Protein AF-A0AAW1PAD9-F1 (afdb_monomer)

Foldseek 3Di:
DDPLVVLCVVCPLQQCDWDQDPNDTHHRVHDPVRLVVVCVVCVVVVHHDPNDDPPPPPPPDPPPPPDDPPDDPCVVCVVVVVVVVVVVVVCVVVVVVVVVVLPPQPDDDVVCVVVDDPVVSVVVSPPDDD

Organism: NCBI:txid706552

Structure (mmCIF, N/CA/C/O backbone):
data_AF-A0AAW1PAD9-F1
#
_entry.id   AF-A0AAW1PAD9-F1
#
loop_
_atom_site.group_PDB
_atom_site.id
_atom_site.type_symbol
_atom_site.label_atom_id
_atom_site.label_alt_id
_atom_site.label_comp_id
_atom_site.label_asym_id
_atom_site.label_entity_id
_atom_site.label_seq_id
_atom_site.pdbx_PDB_ins_code
_atom_site.Cartn_x
_atom_site.Cartn_y
_atom_site.Cartn_z
_atom_site.occupancy
_atom_site.B_iso_or_equiv
_atom_site.auth_seq_id
_atom_site.auth_comp_id
_atom_site.auth_asym_id
_atom_site.auth_atom_id
_atom_site.pdbx_PDB_model_num
ATOM 1 N N . MET A 1 1 ? -23.728 12.723 38.220 1.00 61.41 1 MET A N 1
ATOM 2 C CA . MET A 1 1 ? -23.429 11.388 37.644 1.00 61.41 1 MET A CA 1
ATOM 3 C C . MET A 1 1 ? -23.789 11.393 36.160 1.00 61.41 1 MET A C 1
ATOM 5 O O . MET A 1 1 ? -24.935 11.686 35.848 1.00 61.41 1 MET A O 1
ATOM 9 N N . SER A 1 2 ? -22.835 11.139 35.254 1.00 81.00 2 SER A N 1
ATOM 10 C CA . SER A 1 2 ? -23.093 11.076 33.798 1.00 81.00 2 SER A CA 1
ATOM 11 C C . SER A 1 2 ? -24.081 9.950 33.461 1.00 81.00 2 SER A C 1
ATOM 13 O O . SER A 1 2 ? -24.003 8.877 34.061 1.00 81.00 2 SER A O 1
ATOM 15 N N . SER A 1 3 ? -24.981 10.161 32.493 1.00 89.94 3 SER A N 1
ATOM 16 C CA . SER A 1 3 ? -25.965 9.155 32.051 1.00 89.94 3 SER A CA 1
ATOM 17 C C . SER A 1 3 ? -25.307 7.841 31.613 1.00 89.94 3 SER A C 1
ATOM 19 O O . SER A 1 3 ? -25.800 6.763 31.934 1.00 89.94 3 SER A O 1
ATOM 21 N N . ALA A 1 4 ? -24.137 7.920 30.973 1.00 89.31 4 ALA A N 1
ATOM 22 C CA . ALA A 1 4 ? -23.361 6.755 30.554 1.00 89.31 4 ALA A CA 1
ATOM 23 C C . ALA A 1 4 ? -22.843 5.913 31.735 1.00 89.31 4 ALA A C 1
ATOM 25 O O . ALA A 1 4 ? -22.758 4.694 31.623 1.00 89.31 4 ALA A O 1
ATOM 26 N N . ARG A 1 5 ? -22.527 6.546 32.874 1.00 90.88 5 ARG A N 1
ATOM 27 C CA . ARG A 1 5 ? -22.048 5.843 34.075 1.00 90.88 5 ARG A CA 1
ATOM 28 C C . ARG A 1 5 ? -23.176 5.038 34.723 1.00 90.88 5 ARG A C 1
ATOM 30 O O . ARG A 1 5 ? -22.980 3.873 35.029 1.00 90.88 5 ARG A O 1
ATOM 37 N N . ARG A 1 6 ? -24.381 5.617 34.788 1.00 92.94 6 ARG A N 1
ATOM 38 C CA . ARG A 1 6 ? -25.592 4.916 35.254 1.00 92.94 6 ARG A CA 1
ATOM 39 C C . ARG A 1 6 ? -25.936 3.710 34.376 1.00 92.94 6 ARG A C 1
ATOM 41 O O . ARG A 1 6 ? -26.330 2.668 34.884 1.00 92.94 6 ARG A O 1
ATOM 48 N N . LEU A 1 7 ? -25.786 3.843 33.055 1.00 92.00 7 LEU A N 1
ATOM 49 C CA . LEU A 1 7 ? -26.003 2.729 32.125 1.00 92.00 7 LEU A CA 1
ATOM 50 C C . LEU A 1 7 ? -24.986 1.602 32.330 1.00 92.00 7 LEU A C 1
ATOM 52 O O . LEU A 1 7 ? -25.373 0.439 32.282 1.00 92.00 7 LEU A O 1
ATOM 56 N N . LEU A 1 8 ? -23.721 1.937 32.593 1.00 91.69 8 LEU A N 1
ATOM 57 C CA . LEU A 1 8 ? -22.687 0.957 32.932 1.00 91.69 8 LEU A CA 1
ATOM 58 C C . LEU A 1 8 ? -22.951 0.271 34.270 1.00 91.69 8 LEU A C 1
ATOM 60 O O . LEU A 1 8 ? -22.828 -0.940 34.348 1.00 91.69 8 LEU A O 1
ATOM 64 N N . GLU A 1 9 ? -23.363 1.008 35.297 1.00 91.06 9 GLU A N 1
ATOM 65 C CA . GLU A 1 9 ? -23.708 0.424 36.601 1.00 91.06 9 GLU A CA 1
ATOM 66 C C . GLU A 1 9 ? -24.910 -0.529 36.499 1.00 91.06 9 GLU A C 1
ATOM 68 O O . GLU A 1 9 ? -24.930 -1.568 37.149 1.00 91.06 9 GLU A O 1
ATOM 73 N N . ARG A 1 10 ? -25.891 -0.215 35.641 1.00 93.56 10 ARG A N 1
ATOM 74 C CA . ARG A 1 10 ? -27.096 -1.038 35.457 1.00 93.56 10 ARG A CA 1
ATOM 75 C C . ARG A 1 10 ? -26.877 -2.268 34.575 1.00 93.56 10 ARG A C 1
ATOM 77 O O . ARG A 1 10 ? -27.400 -3.333 34.876 1.00 93.56 10 ARG A O 1
ATOM 84 N N . LEU A 1 11 ? -26.216 -2.094 33.432 1.00 91.75 11 LEU A N 1
ATOM 85 C CA . LEU A 1 11 ? -26.093 -3.130 32.395 1.00 91.75 11 LEU A CA 1
ATOM 86 C C . LEU A 1 11 ? -24.719 -3.818 32.413 1.00 91.75 11 LEU A C 1
ATOM 88 O O . LEU A 1 11 ? -24.503 -4.793 31.693 1.00 91.75 11 LEU A O 1
ATOM 92 N N . GLY A 1 12 ? -23.776 -3.307 33.203 1.00 92.12 12 GLY A N 1
ATOM 93 C CA . GLY A 1 12 ? -22.420 -3.825 33.315 1.00 92.12 12 GLY A CA 1
ATOM 94 C C . GLY A 1 12 ? -21.713 -3.897 31.963 1.00 92.12 12 GLY A C 1
ATOM 95 O O . GLY A 1 12 ? -21.779 -2.986 31.132 1.00 92.12 12 GLY A O 1
ATOM 96 N N . LYS A 1 13 ? -21.067 -5.039 31.718 1.00 90.44 13 LYS A N 1
ATOM 97 C CA . LYS A 1 13 ? -20.325 -5.328 30.485 1.00 90.44 13 LYS A CA 1
ATOM 98 C C . LYS A 1 13 ? -21.208 -5.314 29.229 1.00 90.44 13 LYS A C 1
ATOM 100 O O . LYS A 1 13 ? -20.744 -4.897 28.169 1.00 90.44 13 LYS A O 1
ATOM 105 N N . ALA A 1 14 ? -22.488 -5.681 29.345 1.00 91.81 14 ALA A N 1
ATOM 106 C CA . ALA A 1 14 ? -23.421 -5.676 28.217 1.00 91.81 14 ALA A CA 1
ATOM 107 C C . ALA A 1 14 ? -23.659 -4.261 27.660 1.00 91.81 14 ALA A C 1
ATOM 109 O O . ALA A 1 14 ? -23.980 -4.106 26.486 1.00 91.81 14 ALA A O 1
ATOM 110 N N . ALA A 1 15 ? -23.430 -3.212 28.462 1.00 93.19 15 ALA A N 1
ATOM 111 C CA . ALA A 1 15 ? -23.513 -1.828 27.996 1.00 93.19 15 ALA A CA 1
ATOM 112 C C . ALA A 1 15 ? -22.474 -1.491 26.911 1.00 93.19 15 ALA A C 1
ATOM 114 O O . ALA A 1 15 ? -22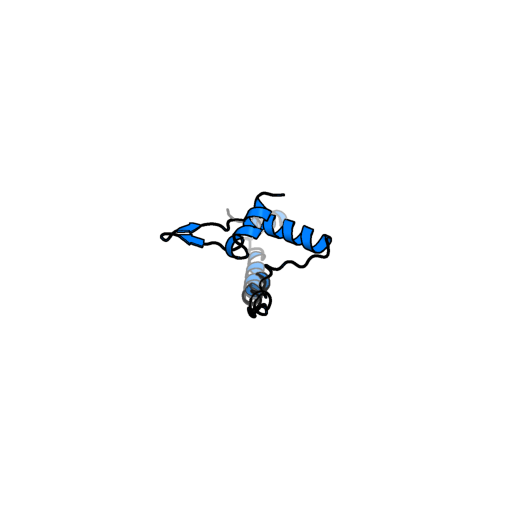.678 -0.546 26.147 1.00 93.19 15 ALA A O 1
ATOM 115 N N . LEU A 1 16 ? -21.356 -2.226 26.879 1.00 93.00 16 LEU A N 1
ATOM 116 C CA . LEU A 1 16 ? -20.207 -1.986 26.002 1.00 93.00 16 LEU A CA 1
ATOM 117 C C . LEU A 1 16 ? -20.226 -2.839 24.731 1.00 93.00 16 LEU A C 1
ATOM 119 O O . LEU A 1 16 ? -19.481 -2.547 23.796 1.00 93.00 16 LEU A O 1
ATOM 123 N N . GLN A 1 17 ? -21.067 -3.872 24.685 1.00 92.31 17 GLN A N 1
ATOM 124 C CA . GLN A 1 17 ? -21.155 -4.798 23.562 1.00 92.31 17 GLN A CA 1
ATOM 125 C C . GLN A 1 17 ? -22.397 -4.495 22.704 1.00 92.31 17 GLN A C 1
ATOM 127 O O . GLN A 1 17 ? -23.429 -4.074 23.231 1.00 92.31 17 GLN A O 1
ATOM 132 N N . PRO A 1 18 ? -22.321 -4.660 21.371 1.00 94.88 18 PRO A N 1
ATOM 133 C CA . PRO A 1 18 ? -23.503 -4.603 20.520 1.00 94.88 18 PRO A CA 1
ATOM 134 C C . PRO A 1 18 ? -24.428 -5.792 20.812 1.00 94.88 18 PRO A C 1
ATOM 136 O O . PRO A 1 18 ? -23.961 -6.886 21.125 1.00 94.88 18 PRO A O 1
ATOM 139 N N . SER A 1 19 ? -25.737 -5.589 20.677 1.00 94.19 19 SER A N 1
ATOM 140 C CA . SER A 1 19 ? -26.745 -6.629 20.908 1.00 94.19 19 SER A CA 1
ATOM 141 C C . SER A 1 19 ? -27.539 -6.919 19.638 1.00 94.19 19 SER A C 1
ATOM 143 O O . SER A 1 19 ? -27.849 -6.011 18.868 1.00 94.19 19 SER A O 1
ATOM 145 N N . CYS A 1 20 ? -27.873 -8.188 19.403 1.00 96.25 20 CYS A N 1
ATOM 146 C CA . CYS A 1 20 ? -28.747 -8.595 18.306 1.00 96.25 20 CYS A CA 1
ATOM 147 C C . CYS A 1 20 ? -30.171 -8.781 18.843 1.00 96.25 20 CYS A C 1
ATOM 149 O O . CYS A 1 20 ? -30.383 -9.580 19.753 1.00 96.25 20 CYS A O 1
ATOM 151 N N . ILE A 1 21 ? -31.140 -8.028 18.315 1.00 93.69 21 ILE A N 1
ATOM 152 C CA . ILE A 1 21 ? -32.547 -8.081 18.737 1.00 93.69 21 ILE A CA 1
ATOM 153 C C . ILE A 1 21 ? -33.413 -8.194 17.484 1.00 93.69 21 ILE A C 1
ATOM 155 O O . ILE A 1 21 ? -33.434 -7.277 16.664 1.00 93.69 21 ILE A O 1
ATOM 159 N N . GLY A 1 22 ? -34.114 -9.321 17.326 1.00 93.19 22 GLY A N 1
ATOM 160 C CA . GLY A 1 22 ? -35.009 -9.552 16.186 1.00 93.19 22 GLY A CA 1
ATOM 161 C C . GLY A 1 22 ? -34.296 -9.549 14.829 1.00 93.19 22 GLY A C 1
ATOM 162 O O . GLY A 1 22 ? -34.828 -9.015 13.865 1.00 93.19 22 GLY A O 1
ATOM 163 N N . GLY A 1 23 ? -33.064 -10.065 14.766 1.00 95.69 23 GLY A N 1
ATOM 164 C CA . GLY A 1 23 ? -32.254 -10.096 13.540 1.00 95.69 23 GLY A CA 1
ATOM 165 C C . GLY A 1 23 ? -31.514 -8.792 13.219 1.00 95.69 23 GLY A C 1
ATOM 166 O O . GLY A 1 23 ? -30.691 -8.769 12.307 1.00 95.69 23 GLY A O 1
ATOM 167 N N . PHE A 1 24 ? -31.738 -7.721 13.987 1.00 95.12 24 PHE A N 1
ATOM 168 C CA . PHE A 1 24 ? -31.034 -6.453 13.817 1.00 95.12 24 PHE A CA 1
ATOM 169 C C . PHE A 1 24 ? -29.959 -6.258 14.882 1.00 95.12 24 PHE A C 1
ATOM 171 O O . PHE A 1 24 ? -30.207 -6.385 16.084 1.00 95.12 24 PHE A O 1
ATOM 178 N N . TRP A 1 25 ? -28.769 -5.862 14.437 1.00 96.12 25 TRP A N 1
ATOM 179 C CA . TRP A 1 25 ? -27.672 -5.483 15.319 1.00 96.12 25 TRP A CA 1
ATOM 180 C C . TRP A 1 25 ? -27.844 -4.046 15.800 1.00 96.12 25 TRP A C 1
ATOM 182 O O . TRP A 1 25 ? -27.764 -3.088 15.029 1.00 96.12 25 TRP A O 1
ATOM 192 N N . ARG A 1 26 ? -28.055 -3.888 17.103 1.00 95.25 26 ARG A N 1
ATOM 193 C CA . ARG A 1 26 ? -28.040 -2.597 17.778 1.00 95.25 26 ARG A CA 1
ATOM 194 C C . ARG A 1 26 ? -26.632 -2.270 18.252 1.00 95.25 26 ARG A C 1
ATOM 196 O O . ARG A 1 26 ? -25.855 -3.134 18.659 1.00 95.25 26 ARG A O 1
ATOM 203 N N . LYS A 1 27 ? -26.313 -0.978 18.214 1.00 95.25 27 LYS A N 1
ATOM 204 C CA . LYS A 1 27 ? -25.074 -0.442 18.784 1.00 95.25 27 LYS A CA 1
ATOM 205 C C . LYS A 1 27 ? -25.074 -0.646 20.302 1.00 95.25 27 LYS A C 1
ATOM 207 O O . LYS A 1 27 ? -26.135 -0.703 20.920 1.00 95.25 27 LYS A O 1
ATOM 212 N N . ALA A 1 28 ? -23.880 -0.701 20.886 1.00 95.62 28 ALA A N 1
ATOM 213 C CA . ALA A 1 28 ? -23.703 -0.728 22.333 1.00 95.62 28 ALA A CA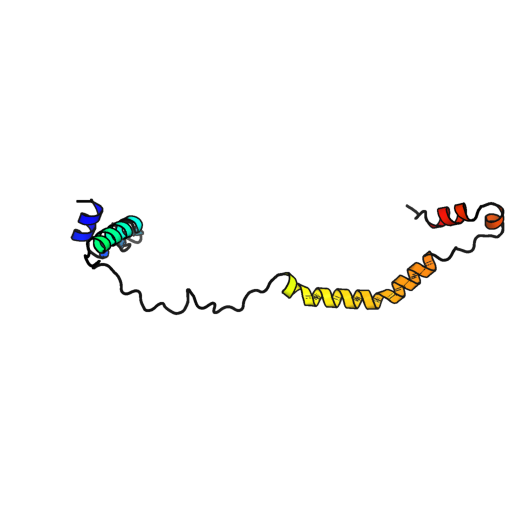 1
ATOM 214 C C . ALA A 1 28 ? -24.416 0.460 23.006 1.00 95.62 28 ALA A C 1
ATOM 216 O O . ALA A 1 28 ? -24.445 1.567 22.457 1.00 95.62 28 ALA A O 1
ATOM 217 N N . ALA A 1 29 ? -24.964 0.235 24.203 1.00 94.88 29 ALA A N 1
ATOM 218 C CA . ALA A 1 29 ? -25.680 1.262 24.959 1.00 94.88 29 ALA A CA 1
ATOM 219 C C . ALA A 1 29 ? -24.776 2.455 25.315 1.00 94.88 29 ALA A C 1
ATOM 221 O O . ALA A 1 29 ? -25.223 3.602 25.334 1.00 94.88 29 ALA A O 1
ATOM 222 N N . VAL A 1 30 ? -23.488 2.196 25.561 1.00 94.56 30 VAL A N 1
ATOM 223 C CA . VAL A 1 30 ? -22.466 3.223 25.765 1.00 94.56 30 VAL A CA 1
ATOM 224 C C . VAL A 1 30 ? -21.507 3.221 24.583 1.00 94.56 30 VAL A C 1
ATOM 226 O O . VAL A 1 30 ? -20.895 2.210 24.249 1.00 94.56 30 VAL A O 1
ATOM 229 N N . SER A 1 31 ? -21.343 4.386 23.950 1.00 94.50 31 SER A N 1
ATOM 230 C CA . SER A 1 31 ? -20.412 4.516 22.826 1.00 94.50 31 SER A CA 1
ATOM 231 C C . SER A 1 31 ? -18.960 4.214 23.246 1.00 94.50 31 SER A C 1
ATOM 233 O O . SER A 1 31 ? -18.548 4.598 24.349 1.00 94.50 31 SER A O 1
ATOM 235 N N . PRO A 1 32 ? -18.128 3.640 22.354 1.00 92.06 32 PRO A N 1
ATOM 236 C CA . PRO A 1 32 ? -16.726 3.332 22.659 1.00 92.06 32 PRO A CA 1
ATOM 237 C C . PRO A 1 32 ? -15.907 4.549 23.112 1.00 92.06 32 PRO A C 1
ATOM 239 O O . PRO A 1 32 ? -15.032 4.447 23.975 1.00 92.06 32 PRO A O 1
ATOM 242 N N . ARG A 1 33 ? -16.214 5.735 22.565 1.00 94.06 33 ARG A N 1
ATOM 243 C CA . ARG A 1 33 ? -15.577 7.003 22.949 1.00 94.06 33 ARG A CA 1
ATOM 244 C C . ARG A 1 33 ? -15.892 7.377 24.398 1.00 94.06 33 ARG A C 1
ATOM 246 O O . ARG A 1 33 ? -14.984 7.761 25.134 1.00 94.06 33 ARG A O 1
ATOM 253 N N . LEU A 1 34 ? -17.158 7.269 24.811 1.00 94.56 34 LEU A N 1
ATOM 254 C CA . LEU A 1 34 ? -17.567 7.570 26.187 1.00 94.56 34 LEU A CA 1
ATOM 255 C C . LEU A 1 34 ? -17.008 6.543 27.172 1.00 94.56 34 LEU A C 1
ATOM 257 O O . LEU A 1 34 ? -16.482 6.941 28.207 1.00 94.56 34 LEU A O 1
ATOM 261 N N . ALA A 1 35 ? -17.039 5.258 26.818 1.00 93.69 35 ALA A N 1
ATOM 262 C CA . ALA A 1 35 ? -16.432 4.196 27.617 1.00 93.69 35 ALA A CA 1
ATOM 263 C C . ALA A 1 35 ? -14.930 4.438 27.836 1.00 93.69 35 ALA A C 1
ATOM 265 O O . ALA A 1 35 ? -14.448 4.378 28.962 1.00 93.69 35 ALA A O 1
ATOM 266 N N . SER A 1 36 ? -14.200 4.823 26.783 1.00 92.81 36 SER A N 1
ATOM 267 C CA . SER A 1 36 ? -12.773 5.162 26.876 1.00 92.81 36 SER A CA 1
ATOM 268 C C . SER A 1 36 ? -12.513 6.375 27.772 1.00 92.81 36 SER A C 1
ATOM 270 O O . SER A 1 36 ? -11.521 6.410 28.497 1.00 92.81 36 SER A O 1
ATOM 272 N N . ARG A 1 37 ? -13.396 7.380 27.735 1.00 95.00 37 ARG A N 1
ATOM 273 C CA . ARG A 1 37 ? -13.293 8.563 28.599 1.00 95.00 37 ARG A CA 1
ATOM 274 C C . ARG A 1 37 ? -13.520 8.207 30.067 1.00 95.00 37 ARG A C 1
ATOM 276 O O . ARG A 1 37 ? -12.735 8.648 30.8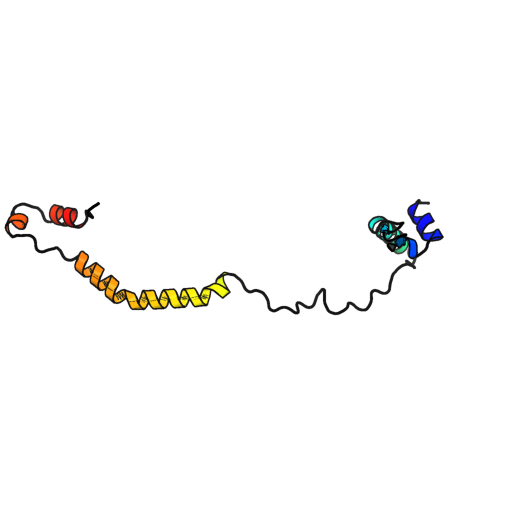98 1.00 95.00 37 ARG A O 1
ATOM 283 N N . LEU A 1 38 ? -14.549 7.413 30.370 1.00 94.25 38 LEU A N 1
ATOM 284 C CA . LEU A 1 38 ? -14.828 6.937 31.729 1.00 94.25 38 LEU A CA 1
ATOM 285 C C . LEU A 1 38 ? -13.679 6.072 32.254 1.00 94.25 38 LEU A C 1
ATOM 287 O O . LEU A 1 38 ? -13.177 6.334 33.339 1.00 94.25 38 LEU A O 1
ATOM 291 N N . ARG A 1 39 ? -13.168 5.152 31.429 1.00 93.56 39 ARG A N 1
ATOM 292 C CA . ARG A 1 39 ? -11.986 4.350 31.757 1.00 93.56 39 ARG A CA 1
ATOM 293 C C . ARG A 1 39 ? -10.789 5.213 32.134 1.00 93.56 39 ARG A C 1
ATOM 295 O O . ARG A 1 39 ? -10.150 4.958 33.144 1.00 93.56 39 ARG A O 1
ATOM 302 N N . ARG A 1 40 ? -10.484 6.251 31.348 1.00 94.69 40 ARG A N 1
ATOM 303 C CA . ARG A 1 40 ? -9.395 7.185 31.682 1.00 94.69 40 ARG A CA 1
ATOM 304 C C . ARG A 1 40 ? -9.641 7.894 33.012 1.00 94.69 40 ARG A C 1
ATOM 306 O O . ARG A 1 40 ? -8.701 8.051 33.773 1.00 94.69 40 ARG A O 1
ATOM 313 N N . GLN A 1 41 ? -10.875 8.317 33.285 1.00 94.94 41 GLN A N 1
ATOM 314 C CA . GLN A 1 41 ? -11.222 8.977 34.546 1.00 94.94 41 GLN A CA 1
ATOM 315 C C . GLN A 1 41 ? -11.038 8.052 35.752 1.00 94.94 41 GLN A C 1
ATOM 317 O O . GLN A 1 41 ? -10.486 8.493 36.753 1.00 94.94 41 GLN A O 1
ATOM 322 N N . ASP A 1 42 ? -11.458 6.790 35.652 1.00 93.62 42 ASP A N 1
ATOM 323 C CA . ASP A 1 42 ? -11.298 5.823 36.741 1.00 93.62 42 ASP A CA 1
ATOM 324 C C . ASP A 1 42 ? -9.816 5.471 36.960 1.00 93.62 42 ASP A C 1
ATOM 326 O O . ASP A 1 42 ? -9.361 5.523 38.099 1.00 93.62 42 ASP A O 1
ATOM 330 N N . ILE A 1 43 ? -9.035 5.283 35.886 1.00 93.88 43 ILE A N 1
ATOM 331 C CA . ILE A 1 43 ? -7.573 5.084 35.968 1.00 93.88 43 ILE A CA 1
ATOM 332 C C . ILE A 1 43 ? -6.885 6.273 36.653 1.00 93.88 43 ILE A C 1
ATOM 334 O O . ILE A 1 43 ? -6.058 6.079 37.538 1.00 93.88 43 ILE A O 1
ATOM 338 N N . ILE A 1 44 ? -7.227 7.510 36.271 1.00 96.31 44 ILE A N 1
ATOM 339 C CA . ILE A 1 44 ? -6.667 8.725 36.890 1.00 96.31 44 ILE A CA 1
ATOM 340 C C . ILE A 1 44 ? -7.047 8.812 38.374 1.00 96.31 44 ILE A C 1
ATOM 342 O O . ILE A 1 44 ? -6.249 9.261 39.188 1.00 96.3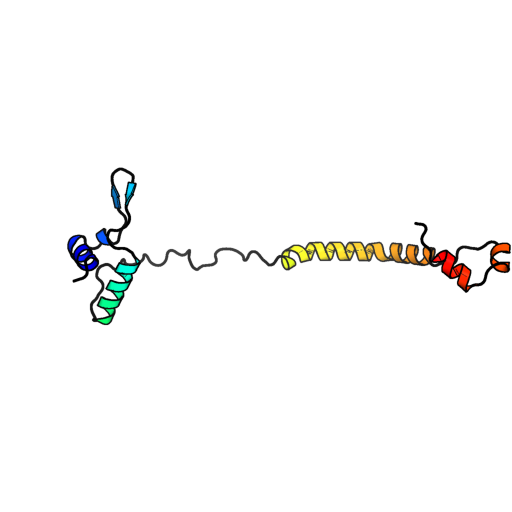1 44 ILE A O 1
ATOM 346 N N . ALA A 1 45 ? -8.249 8.362 38.736 1.00 95.50 45 ALA A N 1
ATOM 347 C CA . ALA A 1 45 ? -8.711 8.304 40.118 1.00 95.50 45 ALA A CA 1
ATOM 348 C C . ALA A 1 45 ? -8.131 7.117 40.916 1.00 95.50 45 ALA A C 1
ATOM 350 O O . ALA A 1 45 ? -8.580 6.883 42.036 1.00 95.50 45 ALA A O 1
ATOM 351 N N . GLY A 1 46 ? -7.196 6.347 40.345 1.00 94.88 46 GLY A N 1
ATOM 352 C CA . GLY A 1 46 ? -6.600 5.168 40.978 1.00 94.88 46 GLY A CA 1
ATOM 353 C C . GLY A 1 46 ? -7.557 3.981 41.122 1.00 94.88 46 GLY A C 1
ATOM 354 O O . GLY A 1 46 ? -7.281 3.063 41.888 1.00 94.88 46 GLY A O 1
ATOM 355 N N . ARG A 1 47 ? -8.694 3.993 40.417 1.00 92.94 47 ARG A N 1
ATOM 356 C CA . ARG A 1 47 ? -9.663 2.894 40.406 1.00 92.94 47 ARG A CA 1
ATOM 357 C C . ARG A 1 47 ? -9.396 1.966 39.233 1.00 92.94 47 ARG A C 1
ATOM 359 O O . ARG A 1 47 ? -9.084 2.415 38.129 1.00 92.94 47 ARG A O 1
ATOM 366 N N . ASP A 1 48 ? -9.583 0.675 39.469 1.00 90.25 48 ASP A N 1
ATOM 367 C CA . ASP A 1 48 ? -9.517 -0.307 38.397 1.00 90.25 48 ASP A CA 1
ATOM 368 C C . ASP A 1 48 ? -10.769 -0.244 37.506 1.00 90.25 48 ASP A C 1
ATOM 370 O O . ASP A 1 48 ? -11.861 0.120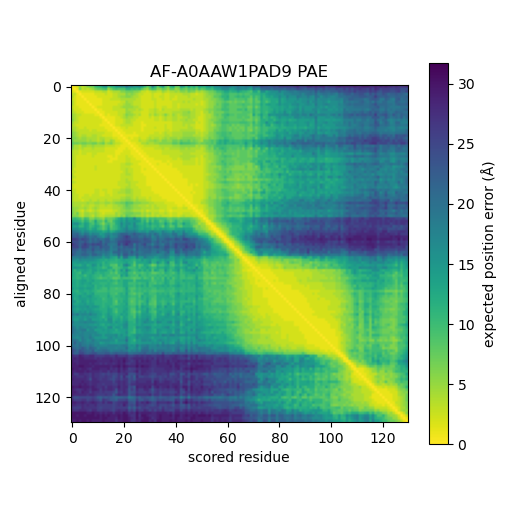 37.951 1.00 90.25 48 ASP A O 1
ATOM 374 N N . TRP A 1 49 ? -10.603 -0.576 36.226 1.00 90.69 49 TRP A N 1
ATOM 375 C CA . TRP A 1 49 ? -11.689 -0.623 35.253 1.00 90.69 49 TRP A CA 1
ATOM 376 C C . TRP A 1 49 ? -12.170 -2.073 35.080 1.00 90.69 49 TRP A C 1
ATOM 378 O O . TRP A 1 49 ? -11.561 -2.833 34.318 1.00 90.69 49 TRP A O 1
ATOM 388 N N . PRO A 1 50 ? -13.306 -2.456 35.697 1.00 87.56 50 PRO A N 1
ATOM 389 C CA . PRO A 1 50 ? -13.711 -3.859 35.820 1.00 87.56 50 PRO A CA 1
ATOM 390 C C . PRO A 1 50 ? -14.247 -4.460 34.514 1.00 87.56 50 PRO A C 1
ATOM 392 O O . PRO A 1 50 ? -14.509 -5.654 34.432 1.00 87.56 50 PRO A O 1
ATOM 395 N N . TYR A 1 51 ? -14.435 -3.641 33.476 1.00 88.12 51 TYR A N 1
ATOM 396 C CA . TYR A 1 51 ? -14.972 -4.072 32.183 1.00 88.12 51 TYR A CA 1
ATOM 397 C C . TYR A 1 51 ? -13.881 -4.264 31.127 1.00 88.12 51 TYR A C 1
ATOM 399 O O . TYR A 1 51 ? -14.169 -4.217 29.929 1.00 88.12 51 TYR A O 1
ATOM 407 N N . SER A 1 52 ? -12.617 -4.384 31.541 1.00 76.94 52 SER A N 1
ATOM 408 C CA . SER A 1 52 ? -11.557 -4.759 30.615 1.00 76.94 52 SER A CA 1
ATOM 409 C C . SER A 1 52 ? -11.751 -6.225 30.226 1.00 76.94 52 SER A C 1
ATOM 411 O O . SER A 1 52 ? -11.882 -7.104 31.070 1.00 76.94 52 SER A O 1
ATOM 413 N N . GLU A 1 53 ? -11.854 -6.496 28.928 1.00 72.12 53 GLU A N 1
ATOM 414 C CA . GLU A 1 53 ? -11.682 -7.863 28.455 1.00 72.12 53 GLU A CA 1
ATOM 415 C C . GLU A 1 53 ? -10.187 -8.146 28.450 1.00 72.12 53 GLU A C 1
ATOM 417 O O . GLU A 1 53 ? -9.407 -7.330 27.943 1.00 72.12 53 GLU A O 1
ATOM 422 N N . GLU A 1 54 ? -9.791 -9.297 28.989 1.00 62.72 54 GLU A N 1
ATOM 423 C CA . GLU A 1 54 ? -8.520 -9.904 28.629 1.00 62.72 54 GLU A CA 1
ATOM 424 C C . GLU A 1 54 ? -8.547 -10.069 27.113 1.00 62.72 54 GLU A C 1
ATOM 426 O O . GLU A 1 54 ? -9.240 -10.932 26.568 1.00 62.72 54 GLU A O 1
ATOM 431 N N . LEU A 1 55 ? -7.876 -9.158 26.406 1.00 64.69 55 LEU A N 1
ATOM 432 C CA . LEU A 1 55 ? -7.719 -9.305 24.973 1.00 64.69 55 LEU A CA 1
ATOM 433 C C . LEU A 1 55 ? -7.049 -10.665 24.781 1.00 64.69 55 LEU A C 1
ATOM 435 O O . LEU A 1 55 ? -5.969 -10.862 25.349 1.00 64.69 55 LEU A O 1
ATOM 439 N N . PRO A 1 56 ? -7.653 -11.597 24.019 1.00 62.12 56 PRO A N 1
ATOM 440 C CA . PRO A 1 56 ? -7.007 -12.871 23.759 1.00 62.12 56 PRO A CA 1
ATOM 441 C C . PRO A 1 56 ? -5.609 -12.557 23.241 1.00 62.12 56 PRO A C 1
ATOM 443 O O . PRO A 1 56 ? -5.475 -11.688 22.368 1.00 62.12 56 PRO A O 1
ATOM 446 N N . ALA A 1 57 ? -4.589 -13.201 23.826 1.00 60.34 57 ALA A N 1
ATOM 447 C CA . ALA A 1 57 ? -3.184 -12.990 23.487 1.00 60.34 57 ALA A CA 1
ATOM 448 C C . ALA A 1 57 ? -3.081 -12.819 21.972 1.00 60.34 57 ALA A C 1
ATOM 450 O O . ALA A 1 57 ? -3.491 -13.725 21.243 1.00 60.34 57 ALA A O 1
ATOM 451 N N . LYS A 1 58 ? -2.697 -11.605 21.533 1.00 58.66 58 LYS A N 1
ATOM 452 C CA . LYS A 1 58 ? -2.851 -11.104 20.156 1.00 58.66 58 LYS A CA 1
ATOM 453 C C . LYS A 1 58 ? -2.720 -12.260 19.167 1.00 58.66 58 LYS A C 1
ATOM 455 O O . LYS A 1 58 ? -1.603 -12.709 18.920 1.00 58.66 58 LYS A O 1
ATOM 460 N N . ARG A 1 59 ? -3.842 -12.757 18.621 1.00 53.16 59 ARG A N 1
ATOM 461 C CA . ARG A 1 59 ? -3.804 -13.811 17.598 1.00 53.16 59 ARG A CA 1
ATOM 462 C C . ARG A 1 59 ? -2.872 -13.307 16.501 1.00 53.16 59 ARG A C 1
ATOM 464 O O . ARG A 1 59 ? -3.135 -12.268 15.898 1.00 53.16 59 ARG A O 1
ATOM 471 N N . TYR A 1 60 ? -1.744 -13.989 16.326 1.00 52.19 60 TYR A N 1
ATOM 472 C CA . TYR A 1 60 ? -0.693 -13.676 15.365 1.00 52.19 60 TYR A CA 1
ATOM 473 C C . TYR A 1 60 ? -1.294 -13.294 13.999 1.00 52.19 60 TYR A C 1
ATOM 475 O O . TYR A 1 60 ? -1.690 -14.171 13.232 1.00 52.19 60 TYR A O 1
ATOM 483 N N . GLY A 1 61 ? -1.367 -11.997 13.677 1.00 52.06 61 GLY A N 1
ATOM 484 C CA . GLY A 1 61 ? -2.004 -11.560 12.426 1.00 52.06 61 GLY A CA 1
ATOM 485 C C . GLY A 1 61 ? -2.029 -10.056 12.154 1.00 52.06 61 GLY A C 1
ATOM 486 O O . GLY A 1 61 ? -1.873 -9.661 11.007 1.00 52.06 61 GLY A O 1
ATOM 487 N N . PHE A 1 62 ? -2.127 -9.201 13.178 1.00 50.00 62 PHE A N 1
ATOM 488 C CA . PHE A 1 62 ? -2.157 -7.733 13.007 1.00 50.00 62 PHE A CA 1
ATOM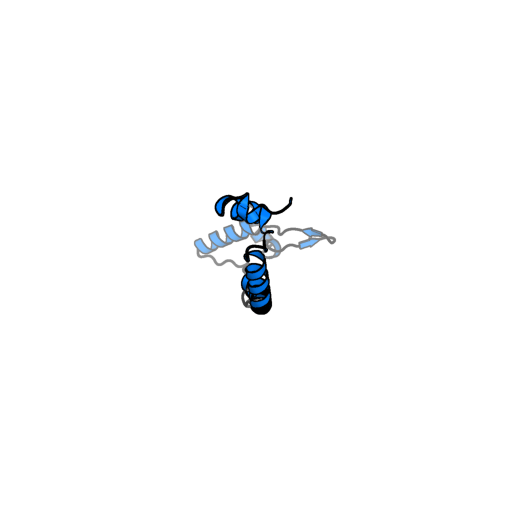 489 C C . PHE A 1 62 ? -0.793 -7.060 13.263 1.00 50.00 62 PHE A C 1
ATOM 491 O O . PHE A 1 62 ? -0.707 -5.990 13.859 1.00 50.00 62 PHE A O 1
ATOM 498 N N . GLY A 1 63 ? 0.299 -7.720 12.865 1.00 53.91 63 GLY A N 1
ATOM 499 C CA . GLY A 1 63 ? 1.658 -7.220 13.125 1.00 53.91 63 GLY A CA 1
ATOM 500 C C . GLY A 1 63 ? 2.798 -8.092 12.603 1.00 53.91 63 GLY A C 1
ATOM 501 O O . GLY A 1 63 ? 3.882 -7.579 12.344 1.00 53.91 63 GLY A O 1
ATOM 502 N N . LEU A 1 64 ? 2.563 -9.383 12.354 1.00 58.34 64 LEU A N 1
ATOM 503 C CA . LEU A 1 64 ? 3.489 -10.162 11.539 1.00 58.34 64 LEU A CA 1
ATOM 504 C C . LEU A 1 64 ? 3.136 -9.885 10.084 1.00 58.34 64 LEU A C 1
ATOM 506 O O . LEU A 1 64 ? 2.103 -10.350 9.604 1.00 58.34 64 LEU A O 1
ATOM 510 N N . LYS A 1 65 ? 3.976 -9.116 9.387 1.00 60.22 65 LYS A N 1
ATOM 511 C CA . LYS A 1 65 ? 3.950 -9.005 7.925 1.00 60.22 65 LYS A CA 1
ATOM 512 C C . LYS A 1 65 ? 4.217 -10.400 7.340 1.00 60.22 65 LYS A C 1
ATOM 514 O O . LYS A 1 65 ? 5.336 -10.709 6.963 1.00 60.22 65 LYS A O 1
ATOM 519 N N . LYS A 1 66 ? 3.203 -11.270 7.311 1.00 64.75 66 LYS A N 1
ATOM 520 C CA . LYS A 1 66 ? 3.296 -12.634 6.762 1.00 64.75 66 LYS A CA 1
ATOM 521 C C . LYS A 1 66 ? 3.365 -12.645 5.228 1.00 64.75 66 LYS A C 1
ATOM 523 O O . LYS A 1 66 ? 3.469 -13.709 4.634 1.00 64.75 66 LYS A O 1
ATOM 528 N N . GLY A 1 67 ? 3.292 -11.478 4.584 1.00 72.75 67 GLY A N 1
ATOM 529 C CA . GLY A 1 67 ? 3.415 -11.334 3.139 1.00 72.75 67 GLY A CA 1
ATOM 530 C C . GLY A 1 67 ? 4.816 -10.902 2.722 1.00 72.75 67 GLY A C 1
ATOM 531 O O . GLY A 1 67 ? 5.394 -9.991 3.318 1.00 72.75 67 GLY A O 1
ATOM 532 N N . GLN A 1 68 ? 5.312 -11.511 1.645 1.00 81.75 68 GLN A N 1
ATOM 533 C CA . GLN A 1 68 ? 6.426 -10.973 0.864 1.00 81.75 68 GLN A CA 1
ATOM 534 C C . GLN A 1 68 ? 6.111 -9.514 0.474 1.00 81.75 68 GLN A C 1
ATOM 536 O O . GLN A 1 68 ? 4.984 -9.223 0.048 1.00 81.75 68 GLN A O 1
ATOM 541 N N . PRO A 1 69 ? 7.055 -8.569 0.626 1.00 85.56 69 PRO A N 1
ATOM 542 C CA . PRO A 1 69 ? 6.829 -7.195 0.205 1.00 85.56 69 PRO A CA 1
ATOM 543 C C . PRO A 1 69 ? 6.569 -7.158 -1.306 1.00 85.56 69 PRO A C 1
ATOM 545 O O . PRO A 1 69 ? 7.286 -7.767 -2.091 1.00 85.56 69 PRO A O 1
ATOM 548 N N . LYS A 1 70 ? 5.554 -6.398 -1.731 1.00 89.44 70 LYS A N 1
ATOM 549 C CA . LYS A 1 70 ? 5.099 -6.306 -3.134 1.00 89.44 70 LYS A CA 1
ATOM 550 C C . LYS A 1 70 ? 6.202 -5.926 -4.139 1.00 89.44 70 LYS A C 1
ATOM 552 O O . LYS A 1 70 ? 6.014 -6.175 -5.329 1.00 89.44 70 LYS A O 1
ATOM 557 N N . GLY A 1 71 ? 7.291 -5.303 -3.686 1.00 92.94 71 GLY A N 1
ATOM 558 C CA . GLY A 1 71 ? 8.345 -4.720 -4.519 1.00 92.94 71 GLY A CA 1
ATOM 559 C C . GLY A 1 71 ? 7.917 -3.413 -5.196 1.00 92.94 71 GLY A C 1
ATOM 560 O O . GLY A 1 71 ? 6.732 -3.181 -5.463 1.00 92.94 71 GLY A O 1
ATOM 561 N N . HIS A 1 72 ? 8.881 -2.538 -5.483 1.00 96.62 72 HIS A N 1
ATOM 562 C CA . HIS A 1 72 ? 8.633 -1.293 -6.215 1.00 96.62 72 HIS A CA 1
ATOM 563 C C . HIS A 1 72 ? 8.441 -1.551 -7.717 1.00 96.62 72 HIS A C 1
ATOM 565 O O . HIS A 1 72 ? 8.982 -2.504 -8.277 1.00 96.62 72 HIS A O 1
ATOM 571 N N . LYS A 1 73 ? 7.718 -0.656 -8.407 1.00 97.19 73 LYS A N 1
ATOM 572 C CA . LYS A 1 73 ? 7.474 -0.751 -9.862 1.00 97.19 73 LYS A CA 1
ATOM 573 C C . LYS A 1 73 ? 8.772 -0.906 -10.668 1.00 97.19 73 LYS A C 1
ATOM 575 O O . LYS A 1 73 ? 8.817 -1.702 -11.599 1.00 97.19 73 LYS A O 1
ATOM 580 N N . TRP A 1 74 ? 9.823 -0.170 -10.303 1.00 96.88 74 TRP A N 1
ATOM 581 C CA . TRP A 1 74 ? 11.105 -0.203 -11.011 1.00 96.88 74 TRP A CA 1
ATOM 582 C C . TRP A 1 74 ? 11.860 -1.526 -10.835 1.00 96.88 74 TRP A C 1
ATOM 584 O O . TRP A 1 74 ? 12.569 -1.921 -11.751 1.00 96.88 74 TRP A O 1
ATOM 594 N N . GLN A 1 75 ? 11.677 -2.227 -9.708 1.00 97.19 75 GLN A N 1
ATOM 595 C CA . GLN A 1 75 ? 12.283 -3.544 -9.475 1.00 97.19 75 GLN A CA 1
ATOM 596 C C . GLN A 1 75 ? 11.662 -4.579 -10.411 1.00 97.19 75 GLN A C 1
ATOM 598 O O . GLN A 1 75 ? 12.382 -5.284 -11.104 1.00 97.19 75 GLN A O 1
ATOM 603 N N . LYS A 1 76 ? 10.327 -4.579 -10.516 1.00 95.19 76 LYS A N 1
ATOM 604 C CA . LYS A 1 76 ? 9.590 -5.464 -11.432 1.00 95.19 76 LYS A CA 1
ATOM 605 C C . LYS A 1 76 ? 9.911 -5.203 -12.902 1.00 95.19 76 LYS A C 1
ATOM 607 O O . LYS A 1 76 ? 9.945 -6.123 -13.701 1.00 95.19 76 LYS A O 1
ATOM 612 N N . ALA A 1 77 ? 10.137 -3.942 -13.265 1.00 96.56 77 ALA A N 1
ATOM 613 C CA . ALA A 1 77 ? 10.429 -3.553 -14.643 1.00 96.56 77 ALA A CA 1
ATOM 614 C C . ALA A 1 77 ? 11.916 -3.681 -15.025 1.00 96.56 77 ALA A C 1
ATOM 616 O O . ALA A 1 77 ? 12.255 -3.462 -16.187 1.00 96.56 77 ALA A O 1
ATOM 617 N N . LYS A 1 78 ? 12.811 -3.974 -14.071 1.00 97.75 78 LYS A N 1
ATOM 618 C CA . LYS A 1 78 ? 14.262 -3.988 -14.304 1.00 97.75 78 LYS A CA 1
ATOM 619 C C . LYS A 1 78 ? 14.651 -5.028 -15.352 1.00 97.75 78 LYS A C 1
ATOM 621 O O . LYS A 1 78 ? 15.399 -4.699 -16.262 1.00 97.75 78 LYS A O 1
ATOM 626 N N . GLU A 1 79 ? 14.111 -6.237 -15.244 1.00 97.25 79 GLU A N 1
ATOM 627 C CA . GLU A 1 79 ? 14.429 -7.359 -16.136 1.00 97.25 79 GLU A CA 1
ATOM 628 C C . GLU A 1 79 ? 14.027 -7.057 -17.583 1.00 97.25 79 GLU A C 1
ATOM 630 O O . GLU A 1 79 ? 14.857 -7.131 -18.483 1.00 97.25 79 GLU A O 1
ATOM 635 N N . HIS A 1 80 ? 12.799 -6.579 -17.801 1.00 97.69 80 HIS A N 1
ATOM 636 C CA . HIS A 1 80 ? 12.351 -6.156 -19.131 1.00 97.69 80 HIS A CA 1
ATOM 637 C C . HIS A 1 80 ? 13.206 -5.027 -19.716 1.00 97.69 80 HIS A C 1
ATOM 639 O O . HIS A 1 80 ? 13.565 -5.072 -20.888 1.00 97.69 80 HIS A O 1
ATOM 645 N N . ARG A 1 81 ? 13.590 -4.036 -18.899 1.00 97.75 81 ARG A N 1
ATOM 646 C CA . ARG A 1 81 ? 14.470 -2.950 -19.357 1.00 97.75 81 ARG A CA 1
ATOM 647 C C . ARG A 1 81 ? 15.841 -3.457 -19.794 1.00 97.75 81 ARG A C 1
ATOM 649 O O . ARG A 1 81 ? 16.382 -2.913 -20.748 1.00 97.75 81 ARG A O 1
ATOM 656 N N . LEU A 1 82 ? 16.404 -4.451 -19.106 1.00 98.38 82 LEU A N 1
ATOM 657 C CA . LEU A 1 82 ? 17.690 -5.042 -19.487 1.00 98.38 82 LEU A CA 1
ATOM 658 C C . LEU A 1 82 ? 17.583 -5.765 -20.835 1.00 98.38 82 LEU A C 1
ATOM 660 O O . LEU A 1 82 ? 18.396 -5.500 -21.714 1.00 98.38 82 LEU A O 1
ATOM 664 N N . LEU A 1 83 ? 16.522 -6.551 -21.046 1.00 98.31 83 LEU A N 1
ATOM 665 C CA . LEU A 1 83 ? 16.258 -7.211 -22.333 1.00 98.31 83 LEU A CA 1
ATOM 666 C C . LEU A 1 83 ? 16.095 -6.205 -23.484 1.00 98.31 83 LEU A C 1
ATOM 668 O O . LEU A 1 83 ? 16.608 -6.413 -24.582 1.00 98.31 83 LEU A O 1
ATOM 672 N N . ASP A 1 84 ? 15.405 -5.089 -23.240 1.00 98.31 84 ASP A N 1
ATOM 673 C CA . ASP A 1 84 ? 15.250 -4.028 -24.241 1.00 98.31 84 ASP A CA 1
ATOM 674 C C . ASP A 1 84 ? 16.582 -3.341 -24.573 1.00 98.31 84 ASP A C 1
ATOM 676 O O . ASP A 1 84 ? 16.799 -2.922 -25.713 1.00 98.31 84 ASP A O 1
ATOM 680 N N . ILE A 1 85 ? 17.471 -3.195 -23.586 1.00 98.06 85 ILE A N 1
ATOM 681 C CA . ILE A 1 85 ? 18.816 -2.645 -23.788 1.00 98.06 85 ILE A CA 1
ATOM 682 C C . ILE A 1 85 ? 19.659 -3.613 -24.621 1.00 98.06 85 ILE A C 1
ATOM 684 O O . ILE A 1 85 ? 20.283 -3.177 -25.584 1.00 98.06 85 ILE A O 1
ATOM 688 N N . GLU A 1 86 ? 19.639 -4.908 -24.304 1.00 98.38 86 GLU A N 1
ATOM 689 C CA . GLU A 1 86 ? 20.379 -5.935 -25.045 1.00 98.38 86 GLU A CA 1
ATOM 690 C C . GLU A 1 86 ? 19.971 -5.980 -26.519 1.00 98.38 86 GLU A C 1
ATOM 692 O O . GLU A 1 86 ? 20.834 -5.906 -27.392 1.00 98.38 86 GLU A O 1
ATOM 697 N N . LYS A 1 87 ? 18.664 -5.979 -26.809 1.00 98.19 87 LYS A N 1
ATOM 698 C CA . LYS A 1 87 ? 18.156 -5.900 -28.190 1.00 98.19 87 LYS A CA 1
ATOM 699 C C . LYS A 1 87 ? 18.664 -4.655 -28.913 1.00 98.19 87 LYS A C 1
ATOM 701 O O . LYS A 1 87 ? 19.164 -4.730 -30.028 1.00 98.19 87 LYS A O 1
ATOM 706 N N . LYS A 1 88 ? 18.605 -3.491 -28.259 1.00 97.81 88 LYS A N 1
ATOM 707 C CA . LYS A 1 88 ? 19.088 -2.237 -28.859 1.00 97.81 88 LYS A CA 1
ATOM 708 C C . LYS A 1 88 ? 20.588 -2.254 -29.136 1.00 97.81 88 LYS A C 1
ATOM 710 O O . LYS A 1 88 ? 20.996 -1.650 -30.125 1.00 97.81 88 LYS A O 1
ATOM 715 N N . LEU A 1 89 ? 21.381 -2.899 -28.279 1.00 97.88 89 LEU A N 1
ATOM 716 C CA . LEU A 1 89 ? 22.820 -3.073 -28.478 1.00 97.88 89 LEU A CA 1
ATOM 717 C C . LEU A 1 89 ? 23.116 -4.026 -29.639 1.00 97.88 89 LEU A C 1
ATOM 719 O O . LEU A 1 89 ? 24.030 -3.754 -30.412 1.00 97.88 89 LEU A O 1
ATOM 723 N N . GLN A 1 90 ? 22.326 -5.087 -29.804 1.00 98.00 90 GLN A N 1
ATOM 724 C CA . GLN A 1 90 ? 22.433 -5.985 -30.957 1.00 98.00 90 GLN A CA 1
ATOM 725 C C . GLN A 1 90 ? 22.107 -5.267 -32.274 1.00 98.00 90 GLN A C 1
ATOM 727 O O . GLN A 1 90 ? 22.844 -5.430 -33.239 1.00 98.00 90 GLN A O 1
ATOM 732 N N . ASP A 1 91 ? 21.0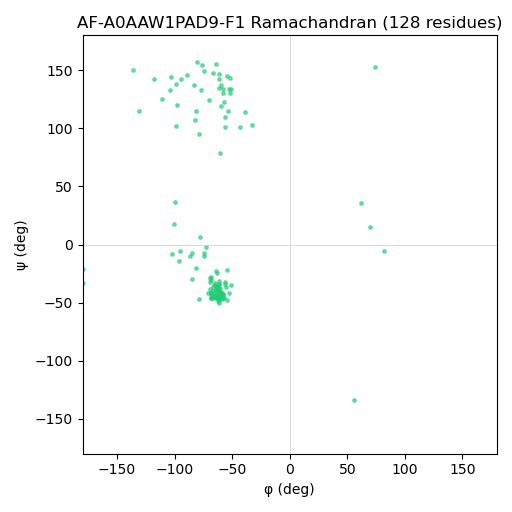93 -4.395 -32.294 1.00 97.62 91 ASP A N 1
ATOM 733 C CA . ASP A 1 91 ? 20.715 -3.608 -33.482 1.00 97.62 91 ASP A CA 1
ATOM 734 C C . ASP A 1 91 ? 21.678 -2.443 -33.799 1.00 97.62 91 ASP A C 1
ATOM 736 O O . ASP A 1 91 ? 21.529 -1.746 -34.810 1.00 97.62 91 ASP A O 1
ATOM 740 N N . MET A 1 92 ? 22.619 -2.118 -32.903 1.00 96.75 92 MET A N 1
ATOM 741 C CA . MET A 1 92 ? 23.473 -0.936 -33.067 1.00 96.75 92 MET A CA 1
ATOM 742 C C . MET A 1 92 ? 24.334 -0.948 -34.338 1.00 96.75 92 MET A C 1
ATOM 744 O O . MET A 1 92 ? 24.408 0.104 -34.978 1.00 96.75 92 MET A O 1
ATOM 748 N N . PRO A 1 93 ? 24.988 -2.057 -34.731 1.00 97.75 93 PRO A N 1
ATOM 749 C CA . PRO A 1 93 ? 25.816 -2.098 -35.933 1.00 97.75 93 PRO A CA 1
ATOM 750 C C . PRO A 1 93 ? 25.028 -1.736 -37.193 1.00 97.75 93 PRO A C 1
ATOM 752 O O . PRO A 1 93 ? 25.499 -0.930 -37.995 1.00 97.75 93 PRO A O 1
ATOM 755 N N . GLU A 1 94 ? 23.804 -2.248 -37.325 1.00 96.88 94 GLU A N 1
ATOM 756 C CA . GLU A 1 94 ? 22.922 -1.947 -38.455 1.00 96.88 94 GLU A CA 1
ATOM 757 C C . GLU A 1 94 ? 22.522 -0.472 -38.474 1.00 96.88 94 GLU A C 1
ATOM 759 O O . GLU A 1 94 ? 22.623 0.194 -39.504 1.00 96.88 94 GLU A O 1
ATOM 764 N N . LYS A 1 95 ? 22.151 0.086 -37.314 1.00 95.81 95 LYS A N 1
ATOM 765 C CA . LYS A 1 95 ? 21.818 1.515 -37.185 1.00 95.81 95 LYS A CA 1
ATOM 766 C C . LYS A 1 95 ? 23.012 2.410 -37.509 1.00 95.81 95 LYS A C 1
ATOM 768 O O . LYS A 1 95 ? 22.844 3.442 -38.158 1.00 95.81 95 LYS A O 1
ATOM 773 N N . ILE A 1 96 ? 24.217 2.018 -37.092 1.00 95.00 96 ILE A N 1
ATOM 774 C CA . ILE A 1 96 ? 25.456 2.726 -37.429 1.00 95.00 96 ILE A CA 1
ATOM 775 C C . ILE A 1 96 ? 25.717 2.651 -38.936 1.00 95.00 96 ILE A C 1
ATOM 777 O O . ILE A 1 96 ? 26.048 3.675 -39.535 1.00 95.00 96 ILE A O 1
ATOM 781 N N . ALA A 1 97 ? 25.564 1.479 -39.556 1.00 94.75 97 ALA A N 1
ATOM 782 C CA . ALA A 1 97 ? 25.746 1.303 -40.994 1.00 94.75 97 ALA A CA 1
ATOM 783 C C . ALA A 1 97 ? 24.747 2.157 -41.787 1.00 94.75 97 ALA A C 1
ATOM 785 O O . ALA A 1 97 ? 25.161 2.965 -42.616 1.00 94.75 97 ALA A O 1
ATOM 786 N N . ALA A 1 98 ? 23.457 2.085 -41.453 1.00 91.94 98 ALA A N 1
ATOM 787 C CA . ALA A 1 98 ? 22.413 2.897 -42.072 1.00 91.94 98 ALA A CA 1
ATOM 788 C C . ALA A 1 98 ? 22.682 4.404 -41.920 1.00 91.94 98 ALA A C 1
ATOM 790 O O . ALA A 1 98 ? 22.551 5.167 -42.879 1.00 91.94 98 ALA A O 1
ATOM 791 N N . TYR A 1 99 ? 23.125 4.842 -40.736 1.00 89.19 99 TYR A N 1
ATOM 792 C CA . TYR A 1 99 ? 23.506 6.234 -40.502 1.00 89.19 99 TYR A CA 1
ATOM 793 C C . TYR A 1 99 ? 24.707 6.662 -41.357 1.00 89.19 99 TYR A C 1
ATOM 795 O O . TYR A 1 99 ? 24.705 7.759 -41.924 1.00 89.19 99 TYR A O 1
ATOM 803 N N . ARG A 1 100 ? 25.729 5.803 -41.470 1.00 87.75 100 ARG A N 1
ATOM 804 C CA . ARG A 1 100 ? 26.908 6.049 -42.312 1.00 87.75 100 ARG A CA 1
ATOM 805 C C . ARG A 1 100 ? 26.520 6.163 -43.784 1.00 87.75 100 ARG A C 1
ATOM 807 O O . ARG A 1 100 ? 26.924 7.136 -44.412 1.00 87.75 100 ARG A O 1
ATOM 814 N N . GLU A 1 101 ? 25.706 5.246 -44.307 1.00 87.19 101 GLU A N 1
ATOM 815 C CA . GLU A 1 101 ? 25.224 5.292 -45.696 1.00 87.19 101 GLU A CA 1
ATOM 816 C C . GLU A 1 101 ? 24.400 6.552 -45.975 1.00 87.19 101 GLU A C 1
ATOM 818 O O . GLU A 1 101 ? 24.639 7.243 -46.960 1.00 87.19 101 GLU A O 1
ATOM 823 N N . HIS A 1 102 ? 23.495 6.929 -45.068 1.00 80.06 102 HIS A N 1
ATOM 824 C CA . HIS A 1 102 ? 22.715 8.159 -45.210 1.00 80.06 102 HIS A CA 1
ATOM 825 C C . HIS A 1 102 ? 23.598 9.424 -45.242 1.00 80.06 102 HIS A C 1
ATOM 827 O O . HIS A 1 102 ? 23.273 10.416 -45.903 1.00 80.06 102 HIS A O 1
ATOM 833 N N . ARG A 1 103 ? 24.717 9.420 -44.504 1.00 76.56 103 ARG A N 1
ATOM 834 C CA . ARG A 1 103 ? 25.663 10.545 -44.438 1.00 76.56 103 ARG A CA 1
ATOM 835 C C . ARG A 1 103 ? 26.643 10.599 -45.603 1.00 76.56 103 ARG A C 1
ATOM 837 O O . ARG A 1 103 ? 27.179 11.683 -45.840 1.00 76.56 103 ARG A O 1
ATOM 844 N N . LYS A 1 104 ? 26.876 9.504 -46.333 1.00 75.88 104 LYS A N 1
ATOM 845 C CA . LYS A 1 104 ? 27.667 9.563 -47.568 1.00 75.88 104 LYS A CA 1
ATOM 846 C C . LYS A 1 104 ? 27.004 10.558 -48.522 1.00 75.88 104 LYS A C 1
ATOM 848 O O . LYS A 1 104 ? 25.790 10.536 -48.716 1.00 75.88 104 LYS A O 1
ATOM 853 N N . LEU A 1 105 ? 27.794 11.488 -49.061 1.00 64.31 105 LEU A N 1
ATOM 854 C CA . LEU A 1 105 ? 27.333 12.364 -50.136 1.00 64.31 105 LEU A CA 1
ATOM 855 C C . LEU A 1 105 ? 26.939 11.449 -51.296 1.00 64.31 105 LEU A C 1
ATOM 857 O O . LEU A 1 105 ? 27.774 10.684 -51.768 1.00 64.31 105 LEU A O 1
ATOM 861 N N . LYS A 1 106 ? 25.670 11.486 -51.709 1.00 67.69 106 LYS A N 1
ATOM 862 C CA . LYS A 1 106 ? 25.239 10.767 -52.911 1.00 67.69 106 LYS A CA 1
ATOM 863 C C . LYS A 1 106 ? 26.046 11.303 -54.090 1.00 67.69 106 LYS A C 1
ATOM 865 O O . LYS A 1 106 ? 26.216 12.523 -54.184 1.00 67.69 106 LYS A O 1
ATOM 870 N N . ASP A 1 107 ? 26.517 10.410 -54.955 1.00 60.03 107 ASP A N 1
ATOM 871 C CA . ASP A 1 107 ? 27.236 10.796 -56.165 1.00 60.03 107 ASP A CA 1
ATOM 872 C C . ASP A 1 107 ? 26.350 11.744 -56.970 1.00 60.03 107 ASP A C 1
ATOM 874 O O . ASP A 1 107 ? 25.283 11.389 -57.472 1.00 60.03 107 ASP A O 1
ATOM 878 N N . THR A 1 108 ? 26.758 13.008 -56.994 1.00 65.12 108 THR A N 1
ATOM 879 C CA . THR A 1 108 ? 26.094 14.033 -57.790 1.00 65.12 108 THR A CA 1
ATOM 880 C C . THR A 1 108 ? 26.649 13.929 -59.196 1.00 65.12 108 THR A C 1
ATOM 882 O O . THR A 1 108 ? 27.851 13.752 -59.386 1.00 65.12 108 THR A O 1
ATOM 885 N N . THR A 1 109 ? 25.781 14.023 -60.198 1.00 72.44 109 THR A N 1
ATOM 886 C CA . THR A 1 109 ? 26.195 14.083 -61.600 1.00 72.44 109 THR A CA 1
ATOM 887 C C . THR A 1 109 ? 27.251 15.180 -61.782 1.00 72.44 109 THR A C 1
ATOM 889 O O . THR A 1 109 ? 27.152 16.236 -61.158 1.00 72.44 109 THR A O 1
ATOM 892 N N . VAL A 1 110 ? 28.251 14.980 -62.652 1.00 72.25 110 VAL A N 1
ATOM 893 C CA . VAL A 1 110 ? 29.342 15.961 -62.886 1.00 72.25 110 VAL A CA 1
ATOM 894 C C . VAL A 1 110 ? 28.795 17.371 -63.165 1.00 72.25 110 VAL A C 1
ATOM 896 O O . VAL A 1 110 ? 29.339 18.367 -62.696 1.00 72.25 110 VAL A O 1
ATOM 899 N N . LYS A 1 111 ? 27.647 17.455 -63.846 1.00 73.50 111 LYS A N 1
ATOM 900 C CA . LYS A 1 111 ? 26.911 18.700 -64.097 1.00 73.50 111 LYS A CA 1
ATOM 901 C C . LYS A 1 111 ? 26.443 19.402 -62.811 1.00 73.50 111 LYS A C 1
ATOM 903 O O . LYS A 1 111 ? 26.650 20.603 -62.671 1.00 73.50 111 LYS A O 1
ATOM 908 N N . ASP A 1 112 ? 25.890 18.666 -61.849 1.00 69.06 112 ASP A N 1
ATOM 909 C CA . ASP A 1 112 ? 25.481 19.211 -60.546 1.00 69.06 112 ASP A CA 1
ATOM 910 C C . ASP A 1 112 ? 26.688 19.633 -59.702 1.00 69.06 112 ASP A C 1
ATOM 912 O O . ASP A 1 112 ? 26.606 20.595 -58.931 1.00 69.06 112 ASP A O 1
ATOM 916 N N . MET A 1 113 ? 27.829 18.952 -59.871 1.00 69.38 113 MET A N 1
ATOM 917 C CA . MET A 1 113 ? 29.083 19.340 -59.227 1.00 69.38 113 MET A CA 1
ATOM 918 C C . MET A 1 113 ? 29.664 20.648 -59.773 1.00 69.38 113 MET A C 1
ATOM 920 O O . MET A 1 113 ? 30.351 21.354 -59.041 1.00 69.38 113 MET A O 1
ATOM 924 N N . LEU A 1 114 ? 29.393 20.991 -61.029 1.00 77.56 114 LEU A N 1
ATOM 925 C CA . LEU A 1 114 ? 29.843 22.252 -61.620 1.00 77.56 114 LEU A CA 1
ATOM 926 C C . LEU A 1 114 ? 28.885 23.413 -61.316 1.00 77.56 114 LEU A C 1
ATOM 928 O O . LEU A 1 114 ? 29.320 24.554 -61.218 1.00 77.56 114 LEU A O 1
ATOM 932 N N . GLN A 1 115 ? 27.592 23.127 -61.139 1.00 81.62 115 GLN A N 1
ATOM 933 C CA . GLN A 1 115 ? 26.540 24.143 -60.999 1.00 81.62 115 GLN A CA 1
ATOM 934 C C . GLN A 1 115 ? 26.175 24.510 -59.551 1.00 81.62 115 GLN A C 1
ATOM 936 O O . GLN A 1 115 ? 25.368 25.412 -59.347 1.00 81.62 115 GLN A O 1
ATOM 941 N N . SER A 1 116 ? 26.724 23.831 -58.539 1.00 79.69 116 SER A N 1
ATOM 942 C CA . SER A 1 116 ? 26.367 24.073 -57.132 1.00 79.69 116 SER A CA 1
ATOM 943 C C . SER A 1 116 ? 27.578 24.113 -56.209 1.00 79.69 116 SER A C 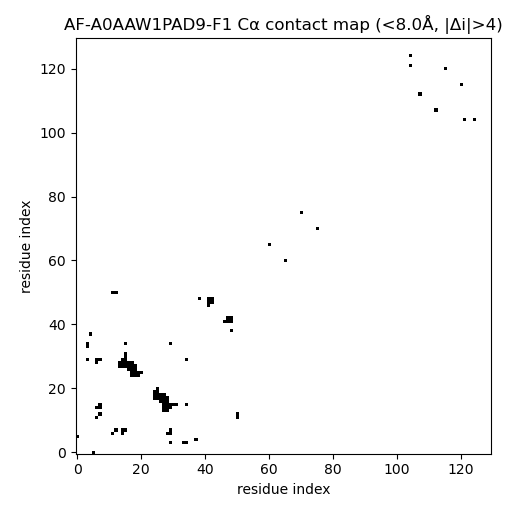1
ATOM 945 O O . SER A 1 116 ? 28.565 23.411 -56.427 1.00 79.69 116 SER A O 1
ATOM 947 N N . THR A 1 117 ? 27.505 24.883 -55.126 1.00 80.75 117 THR A N 1
ATOM 948 C CA . THR A 1 117 ? 28.573 24.931 -54.115 1.00 80.75 117 THR A CA 1
ATOM 949 C C . THR A 1 117 ? 28.495 23.749 -53.137 1.00 80.75 117 THR A C 1
ATOM 951 O O . THR A 1 117 ? 27.430 23.176 -52.892 1.00 80.75 117 THR A O 1
ATOM 954 N N . ASN A 1 118 ? 29.614 23.401 -52.488 1.00 73.19 118 ASN A N 1
ATOM 955 C CA . ASN A 1 118 ? 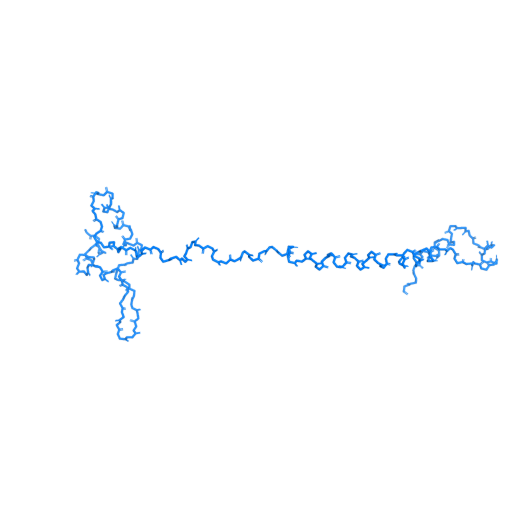29.656 22.333 -51.472 1.00 73.19 118 ASN A CA 1
ATOM 956 C C . ASN A 1 118 ? 28.661 22.557 -50.313 1.00 73.19 118 ASN A C 1
ATOM 958 O O . ASN A 1 118 ? 28.128 21.595 -49.753 1.00 73.19 118 ASN A O 1
ATOM 962 N N . LYS A 1 119 ? 28.395 23.821 -49.949 1.00 78.81 119 LYS A N 1
ATOM 963 C CA . LYS A 1 119 ? 27.434 24.190 -48.898 1.00 78.81 119 LYS A CA 1
ATOM 964 C C . LYS A 1 119 ? 25.996 23.882 -49.321 1.00 78.81 119 LYS A C 1
ATOM 966 O O . LYS A 1 119 ? 25.242 23.313 -48.535 1.00 78.81 119 LYS A O 1
ATOM 971 N N . GLU A 1 120 ? 25.631 24.204 -50.558 1.00 78.56 120 GLU A N 1
ATOM 972 C CA . GLU A 1 120 ? 24.293 23.956 -51.108 1.00 78.56 120 GLU A CA 1
ATOM 973 C C . GLU A 1 120 ? 24.011 22.464 -51.277 1.00 78.56 120 GLU A C 1
ATOM 975 O O . GLU A 1 120 ? 22.929 22.007 -50.913 1.00 78.56 120 GLU A O 1
ATOM 980 N N . ARG A 1 121 ? 25.001 21.679 -51.723 1.00 74.25 121 ARG A N 1
ATOM 981 C CA . ARG A 1 121 ? 24.877 20.212 -51.823 1.00 74.25 121 ARG A CA 1
ATOM 982 C C . ARG A 1 121 ? 24.601 19.569 -50.467 1.00 74.25 121 ARG A C 1
ATOM 984 O O . ARG A 1 121 ? 23.683 18.761 -50.342 1.00 74.25 121 ARG A O 1
ATOM 991 N N . ARG A 1 122 ? 25.333 19.991 -49.428 1.00 72.25 122 ARG A N 1
ATOM 992 C CA . ARG A 1 122 ? 25.093 19.554 -48.043 1.00 72.25 122 ARG A CA 1
ATOM 993 C C . ARG A 1 122 ? 23.694 19.949 -47.566 1.00 72.25 122 ARG A C 1
ATOM 995 O O . ARG A 1 122 ? 22.978 19.108 -47.037 1.00 72.25 122 ARG A O 1
ATOM 1002 N N . LEU A 1 123 ? 23.273 21.198 -47.780 1.00 75.44 123 LEU A N 1
ATOM 1003 C CA . LEU A 1 123 ? 21.933 21.664 -47.395 1.00 75.44 123 LEU A CA 1
ATOM 1004 C C . LEU A 1 123 ? 20.813 20.880 -48.094 1.00 75.44 123 LEU A C 1
ATOM 1006 O O . LEU A 1 123 ? 19.796 20.590 -47.467 1.00 75.44 123 LEU A O 1
ATOM 1010 N N . ARG A 1 124 ? 21.005 20.500 -49.363 1.00 72.06 124 ARG A N 1
ATOM 1011 C CA . ARG A 1 124 ? 20.057 19.681 -50.133 1.00 72.06 124 ARG A CA 1
ATOM 1012 C C . ARG A 1 124 ? 19.950 18.256 -49.579 1.00 72.06 124 ARG A C 1
ATOM 1014 O O . ARG A 1 124 ? 18.851 17.724 -49.529 1.00 72.06 124 ARG A O 1
ATOM 1021 N N . GLN A 1 125 ? 21.060 17.681 -49.107 1.00 66.69 125 GLN A N 1
ATOM 1022 C CA . GLN A 1 125 ? 21.102 16.359 -48.467 1.00 66.69 125 GLN A CA 1
ATOM 1023 C C . GLN A 1 125 ? 20.424 16.335 -47.084 1.00 66.69 125 GLN A C 1
ATOM 1025 O O . GLN A 1 125 ? 19.852 15.318 -46.706 1.00 66.69 125 GLN A O 1
ATOM 1030 N N . TYR A 1 126 ? 20.468 17.438 -46.324 1.00 67.00 126 TYR A N 1
ATOM 1031 C CA . TYR A 1 126 ? 19.855 17.524 -44.987 1.00 67.00 126 TYR A CA 1
ATOM 1032 C C . TYR A 1 126 ? 18.376 17.920 -44.982 1.00 67.00 126 TYR A C 1
ATOM 1034 O O . TYR A 1 126 ? 17.726 17.835 -43.939 1.00 67.00 126 TYR A O 1
ATOM 1042 N N . ARG A 1 127 ? 17.821 18.343 -46.122 1.00 63.16 127 ARG A N 1
ATOM 1043 C CA . ARG A 1 127 ? 16.376 18.523 -46.268 1.00 63.16 127 ARG A CA 1
ATOM 1044 C C . ARG A 1 127 ? 15.746 17.150 -46.488 1.00 63.16 127 ARG A C 1
ATOM 1046 O O . ARG A 1 127 ? 15.719 16.652 -47.608 1.00 63.16 127 ARG A O 1
ATOM 1053 N N . LEU A 1 128 ? 15.269 16.539 -45.403 1.00 53.28 128 LEU A N 1
ATOM 1054 C CA . LEU A 1 128 ? 14.391 15.372 -45.476 1.00 53.28 128 LEU A CA 1
ATOM 1055 C C . LEU A 1 128 ? 13.223 15.692 -46.431 1.00 53.28 128 LEU A C 1
ATOM 1057 O O . LEU A 1 128 ? 12.659 16.788 -46.322 1.00 53.28 128 LEU A O 1
ATOM 1061 N N . PRO A 1 129 ? 12.861 14.796 -47.367 1.00 53.97 129 PRO A N 1
ATOM 1062 C CA . PRO A 1 129 ? 11.591 14.935 -48.065 1.00 53.97 129 PRO A CA 1
ATOM 1063 C C . PRO A 1 129 ? 10.469 14.925 -47.015 1.00 53.97 129 PRO A C 1
ATOM 1065 O O . PRO A 1 129 ? 10.519 14.134 -46.070 1.00 53.97 129 PRO A O 1
ATOM 1068 N N . LYS A 1 130 ? 9.531 15.870 -47.138 1.00 48.00 130 LYS A N 1
ATOM 1069 C CA . LYS A 1 130 ? 8.291 15.877 -46.352 1.00 48.00 130 LYS A CA 1
ATOM 1070 C C . LYS A 1 130 ? 7.421 14.688 -46.729 1.00 48.00 130 LYS A C 1
ATOM 1072 O O . LYS A 1 130 ? 7.430 14.341 -47.931 1.00 48.00 130 LYS A O 1
#

pLDDT: mean 84.32, std 14.3, range [48.0, 98.38]

Sequence (130 aa):
MSSARRLLERLGKAALQPSCIGGFWRKAAVSPRLASRLRRQDIIAGRDWPYSEELPAKRYGFGLKKGQPKGHKWQKAKEHRLLDIEKKLQDMPEKIAAYREHRKLKDTTVKDMLQSTNKERRLRQYRLPK

Mean predicted aligned error: 12.78 Å

Solvent-accessible surface area (backbone atoms only — not comparable to full-atom values): 8217 Å² total; per-residue (Å²): 132,62,72,64,56,56,45,34,73,73,48,43,65,60,19,67,38,64,46,76,58,94,91,41,78,41,75,31,80,38,51,72,71,58,52,54,51,52,46,51,52,35,51,74,70,74,39,84,65,90,74,66,72,82,71,69,77,77,70,90,61,92,76,62,79,87,61,80,78,88,69,57,74,66,66,73,45,43,64,61,52,50,54,54,49,51,52,52,60,69,49,39,63,60,55,50,48,54,52,51,60,70,66,49,80,74,88,65,56,72,67,55,60,74,76,48,53,77,68,56,56,51,54,59,71,70,54,71,83,130

Nearest PDB structures (foldseek):
  6z1p-assembly1_AO  TM=5.341E-01  e=1.155E-03  Tetrahymena thermophila SB210
  8apo-assembly1_Yi  TM=3.612E-01  e=2.842E-03  Polytomella magna
  5mrc-assembly1_b  TM=4.993E-01  e=1.861E-01  Saccharomyces cerevisiae

Secondary structure (DSSP, 8-state):
--HHHHHHHHHGGGGGS-EEETTEEEPPSS-HHHHHHHHHHHHHTT---TT-----S--TTSS---SPP---HHHHHHHHHHHHHHHHHHTHHHHHHHHHHHHSPP---HHHHHHS-HHHHHHHHHS---

Radius of gyration: 41.15 Å; Cα contacts (8 Å, |Δi|>4): 54; chains: 1; bounding box: 65×39×105 Å